Protein AF-A0A9P6IFT6-F1 (afdb_monomer)

Foldseek 3Di:
DDKDWDWDQDPVRDIDGPDIDDDPDPALVRLLVVLVVVCVVVVNDDDQEDEDAPDPSNVVSCCVSPVNHHYHYDPVNVVVVVVVVVVVVD

InterPro domains:
  IPR018289 MULE transposase domain [PF10551] (1-81)

Structure (mmCIF, N/CA/C/O backbone):
data_AF-A0A9P6IFT6-F1
#
_entry.id   AF-A0A9P6IFT6-F1
#
loop_
_atom_site.group_PDB
_atom_site.id
_atom_site.type_symbol
_atom_site.label_atom_id
_atom_site.label_alt_id
_atom_site.label_comp_id
_atom_site.label_asym_id
_atom_site.label_entity_id
_atom_site.label_seq_id
_atom_site.pdbx_PDB_ins_code
_atom_site.Cartn_x
_atom_site.Cartn_y
_atom_site.Cartn_z
_atom_site.occupancy
_atom_site.B_iso_or_equiv
_atom_site.auth_seq_id
_atom_site.auth_comp_id
_atom_site.auth_asym_id
_atom_site.auth_atom_id
_atom_site.pdbx_PDB_model_num
ATOM 1 N N . MET A 1 1 ? -2.106 -5.186 16.321 1.00 86.38 1 MET A N 1
ATOM 2 C CA . MET A 1 1 ? -1.626 -3.837 15.964 1.00 86.38 1 MET A CA 1
ATOM 3 C C . MET A 1 1 ? -0.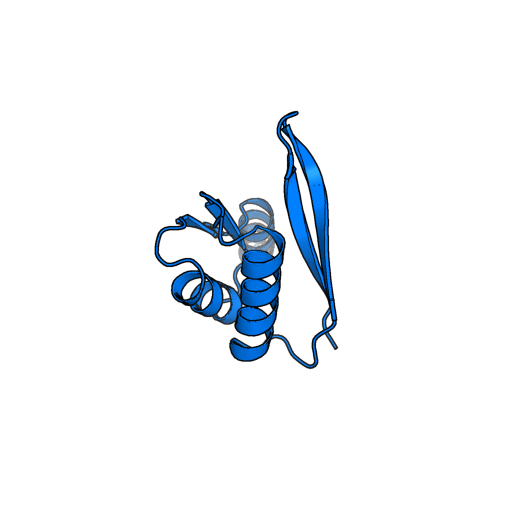691 -3.965 14.770 1.00 86.38 1 MET A C 1
ATOM 5 O O . MET A 1 1 ? 0.500 -4.181 14.970 1.00 86.38 1 MET A O 1
ATOM 9 N N . PRO A 1 2 ? -1.236 -3.964 13.547 1.00 93.00 2 PRO A N 1
ATOM 10 C CA . PRO A 1 2 ? -0.447 -3.972 12.316 1.00 93.00 2 PRO A CA 1
ATOM 11 C C . PRO A 1 2 ? 0.221 -2.612 12.049 1.00 93.00 2 PRO A C 1
ATOM 13 O O . PRO A 1 2 ? -0.268 -1.561 12.475 1.00 93.00 2 PRO A O 1
ATOM 16 N N . LEU A 1 3 ? 1.337 -2.651 11.319 1.00 94.62 3 LEU A N 1
ATOM 17 C CA . LEU A 1 3 ? 2.010 -1.480 10.762 1.00 94.62 3 LEU A CA 1
ATOM 18 C C . LEU A 1 3 ? 1.837 -1.498 9.245 1.00 94.62 3 LEU A C 1
AT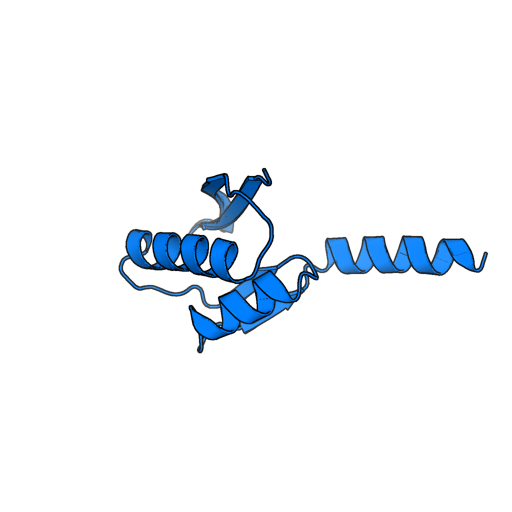OM 20 O O . LEU A 1 3 ? 2.351 -2.391 8.575 1.00 94.62 3 LEU A O 1
ATOM 24 N N . ASN A 1 4 ? 1.169 -0.485 8.703 1.00 93.94 4 ASN A N 1
ATOM 25 C CA . ASN A 1 4 ? 1.134 -0.247 7.270 1.00 93.94 4 ASN A CA 1
ATOM 26 C C . ASN A 1 4 ? 2.291 0.676 6.866 1.00 93.94 4 ASN A C 1
ATOM 28 O O . ASN A 1 4 ? 2.467 1.758 7.436 1.00 93.94 4 ASN A O 1
ATOM 32 N N . VAL A 1 5 ? 3.065 0.244 5.870 1.00 95.31 5 VAL A N 1
ATOM 33 C CA . VAL A 1 5 ? 4.146 1.029 5.269 1.00 95.31 5 VAL A CA 1
ATOM 34 C C . VAL A 1 5 ? 3.727 1.411 3.860 1.00 95.31 5 VAL A C 1
ATOM 36 O O . VAL A 1 5 ? 3.583 0.552 2.995 1.00 95.31 5 VAL A O 1
ATOM 39 N N . THR A 1 6 ? 3.560 2.707 3.613 1.00 95.00 6 THR A N 1
ATOM 40 C CA . THR A 1 6 ? 3.261 3.217 2.274 1.00 95.00 6 THR A CA 1
ATOM 41 C C . THR A 1 6 ? 4.542 3.711 1.617 1.00 95.00 6 THR A C 1
ATOM 43 O O . THR A 1 6 ? 5.182 4.654 2.095 1.00 95.00 6 THR A O 1
ATOM 46 N N . VAL A 1 7 ? 4.894 3.095 0.491 1.00 96.00 7 VAL A N 1
ATOM 47 C CA . VAL A 1 7 ? 6.035 3.479 -0.345 1.00 96.00 7 VAL A CA 1
ATOM 48 C C . VAL A 1 7 ? 5.519 4.085 -1.645 1.00 96.00 7 VAL A C 1
ATOM 50 O O . VAL A 1 7 ? 4.585 3.565 -2.250 1.00 96.00 7 VAL A O 1
ATOM 53 N N . VAL A 1 8 ? 6.133 5.182 -2.081 1.00 95.81 8 VAL A N 1
ATOM 54 C CA . VAL A 1 8 ? 5.842 5.847 -3.357 1.00 95.81 8 VAL A CA 1
ATOM 55 C C . VAL A 1 8 ? 7.093 5.904 -4.220 1.00 95.81 8 VAL A C 1
ATOM 57 O O . VAL A 1 8 ? 8.211 5.832 -3.709 1.00 95.81 8 VAL A O 1
ATOM 60 N N . ILE A 1 9 ? 6.897 6.071 -5.524 1.00 95.75 9 ILE A N 1
ATOM 61 C CA . ILE A 1 9 ? 7.970 6.375 -6.467 1.00 95.75 9 ILE A CA 1
ATOM 62 C C . ILE A 1 9 ? 8.014 7.891 -6.655 1.00 95.75 9 ILE A C 1
ATOM 64 O O . ILE A 1 9 ? 7.005 8.502 -7.010 1.00 95.75 9 ILE A O 1
ATOM 68 N N . ASP A 1 10 ? 9.160 8.501 -6.363 1.00 94.06 10 ASP A N 1
ATOM 69 C CA . ASP A 1 10 ? 9.359 9.937 -6.550 1.00 94.06 10 ASP A CA 1
ATOM 70 C C . ASP A 1 10 ? 9.641 10.297 -8.022 1.00 94.06 10 ASP A C 1
ATOM 72 O O . ASP A 1 10 ? 9.750 9.438 -8.897 1.00 94.06 10 ASP A O 1
ATOM 76 N N . ASN A 1 11 ? 9.781 11.594 -8.313 1.00 93.50 11 ASN A N 1
ATOM 77 C CA . ASN A 1 11 ? 10.032 12.080 -9.674 1.00 93.50 11 ASN A CA 1
ATOM 78 C C . ASN A 1 11 ? 11.387 11.627 -10.262 1.00 93.50 11 ASN A C 1
ATOM 80 O O . ASN A 1 11 ? 11.603 11.754 -11.462 1.00 93.50 11 ASN A O 1
ATOM 84 N N . SER A 1 12 ? 12.306 11.112 -9.438 1.00 97.06 12 SER A N 1
ATOM 85 C CA . SER A 1 12 ? 13.572 10.521 -9.893 1.00 97.06 12 SER A CA 1
ATOM 86 C C . SER A 1 12 ? 13.468 9.018 -10.170 1.00 97.06 12 SER A C 1
ATOM 88 O O . SER A 1 12 ? 14.449 8.398 -10.575 1.00 97.06 12 SER A O 1
ATOM 90 N N . GLY A 1 13 ? 12.292 8.422 -9.953 1.00 95.56 13 GLY A N 1
ATOM 91 C CA . GLY A 1 13 ? 12.084 6.981 -10.053 1.00 95.56 13 GLY A CA 1
ATOM 92 C C . GLY A 1 13 ? 12.523 6.211 -8.806 1.00 95.56 13 GLY A C 1
ATOM 93 O O . GLY A 1 13 ? 12.550 4.982 -8.835 1.00 95.56 13 GLY A O 1
ATOM 94 N N . ALA A 1 14 ? 12.865 6.893 -7.709 1.00 96.81 14 ALA A N 1
ATOM 95 C CA . ALA A 1 14 ? 13.325 6.244 -6.489 1.00 96.81 14 ALA A CA 1
ATOM 96 C C . ALA A 1 14 ? 12.164 5.934 -5.535 1.00 96.81 14 ALA A C 1
ATOM 98 O O . ALA A 1 14 ? 11.247 6.738 -5.352 1.00 96.81 14 ALA A O 1
ATOM 99 N N . SER A 1 15 ? 12.243 4.781 -4.870 1.00 96.50 15 SER A N 1
ATOM 100 C CA . SER A 1 15 ? 11.304 4.395 -3.816 1.00 96.50 15 SER A CA 1
ATOM 101 C C . SER A 1 15 ? 11.540 5.203 -2.541 1.00 96.50 15 SER A C 1
ATOM 103 O O . SER A 1 15 ? 12.659 5.252 -2.022 1.00 96.50 15 SER A O 1
ATOM 105 N N . ARG A 1 16 ? 10.479 5.804 -1.999 1.00 96.44 16 ARG A N 1
ATOM 106 C CA . ARG A 1 16 ? 10.494 6.591 -0.758 1.00 96.44 16 ARG A CA 1
ATOM 107 C C . ARG A 1 16 ? 9.350 6.165 0.151 1.00 96.44 16 ARG A C 1
ATOM 109 O O . ARG A 1 16 ? 8.228 5.987 -0.313 1.00 96.44 16 ARG A O 1
ATOM 116 N N . VAL A 1 17 ? 9.613 6.042 1.450 1.00 96.62 17 VAL A N 1
ATOM 117 C CA . VAL A 1 17 ? 8.543 5.867 2.443 1.00 96.62 17 VAL A CA 1
ATOM 118 C C . VAL A 1 17 ? 7.795 7.192 2.562 1.00 96.62 17 VAL A C 1
ATOM 120 O O . VAL A 1 17 ? 8.380 8.196 2.961 1.00 96.62 17 VAL A O 1
ATOM 123 N N . ALA A 1 18 ? 6.517 7.195 2.189 1.00 93.62 18 ALA A N 1
ATOM 124 C CA . ALA A 1 18 ? 5.664 8.382 2.236 1.00 93.62 18 ALA A CA 1
ATOM 125 C C . ALA A 1 18 ? 4.830 8.454 3.518 1.00 93.62 18 ALA A C 1
ATOM 127 O O . ALA A 1 18 ? 4.525 9.548 3.987 1.00 93.62 18 ALA A O 1
ATOM 128 N N . ALA A 1 19 ? 4.452 7.302 4.077 1.00 95.06 19 ALA A N 1
ATOM 129 C CA . ALA A 1 19 ? 3.674 7.234 5.305 1.00 95.06 19 ALA A CA 1
ATOM 130 C C . ALA A 1 19 ? 3.930 5.931 6.070 1.00 95.06 19 ALA A C 1
ATOM 132 O O . ALA A 1 19 ? 4.232 4.887 5.487 1.00 95.06 19 ALA A O 1
ATOM 133 N N . LEU A 1 20 ? 3.758 6.019 7.387 1.00 96.38 20 LEU A N 1
ATOM 134 C CA . LEU A 1 20 ? 3.712 4.897 8.315 1.00 96.38 20 LEU A CA 1
ATOM 135 C C . LEU A 1 20 ? 2.436 5.040 9.139 1.00 96.38 20 LEU A C 1
ATOM 137 O O . LEU A 1 20 ? 2.183 6.114 9.689 1.00 96.38 20 LEU A O 1
ATOM 141 N N . ALA A 1 21 ? 1.643 3.978 9.231 1.00 95.50 21 ALA A N 1
ATOM 142 C CA . ALA A 1 21 ? 0.407 3.991 9.999 1.00 95.50 21 ALA A CA 1
ATOM 143 C C . ALA A 1 21 ? 0.298 2.752 10.885 1.00 95.50 21 ALA A C 1
ATOM 145 O O . ALA A 1 21 ? 0.317 1.622 10.403 1.00 95.50 21 ALA A O 1
ATOM 146 N N . LEU A 1 22 ? 0.161 2.979 12.191 1.00 96.12 22 LEU A N 1
ATOM 147 C CA . LEU A 1 22 ? -0.174 1.943 13.161 1.00 96.12 22 LEU A CA 1
ATOM 148 C C . LEU A 1 22 ? -1.68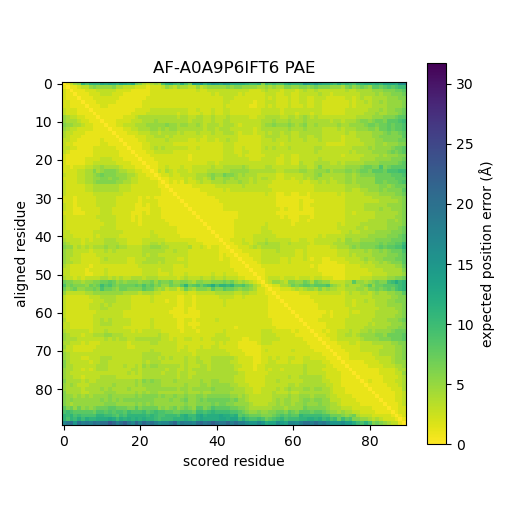5 1.939 13.362 1.00 96.12 22 LEU A C 1
ATOM 150 O O . LEU A 1 22 ? -2.252 2.937 13.812 1.00 96.12 22 LEU A O 1
ATOM 154 N N . THR A 1 23 ? -2.334 0.823 13.046 1.00 94.25 23 THR A N 1
ATOM 155 C CA . THR A 1 23 ? -3.783 0.665 13.222 1.00 94.25 23 THR A CA 1
ATOM 156 C C . THR A 1 23 ? -4.092 -0.409 14.255 1.00 94.25 23 THR A C 1
ATOM 158 O O . THR A 1 23 ? -3.220 -1.149 14.725 1.00 94.25 23 THR A O 1
ATOM 161 N N . ARG A 1 24 ? -5.356 -0.476 14.680 1.00 93.19 24 ARG A N 1
ATOM 162 C CA . ARG A 1 24 ? -5.791 -1.490 15.651 1.00 93.19 24 ARG A CA 1
ATOM 163 C C . ARG A 1 24 ? -5.883 -2.861 14.983 1.00 93.19 24 ARG A C 1
ATOM 165 O O . ARG A 1 24 ? -5.439 -3.849 15.572 1.00 93.19 24 ARG A O 1
ATOM 172 N N . SER A 1 25 ? -6.373 -2.886 13.745 1.00 92.25 25 SER A N 1
ATOM 173 C CA . SER A 1 25 ? -6.594 -4.079 12.928 1.00 92.25 25 SER A CA 1
ATOM 174 C C . SER A 1 25 ? -6.293 -3.836 11.445 1.00 92.25 25 SER A C 1
ATOM 176 O O . SER A 1 25 ? -5.987 -2.721 11.024 1.00 92.25 25 SER A O 1
ATOM 178 N N . GLU A 1 26 ? -6.354 -4.919 10.672 1.00 91.56 26 GLU A N 1
ATOM 179 C CA . GLU A 1 26 ? -6.253 -4.964 9.205 1.00 91.56 26 GLU A CA 1
ATOM 180 C C . GLU A 1 26 ? -7.660 -5.003 8.577 1.00 91.56 26 GLU A C 1
ATOM 182 O O . GLU A 1 26 ? -7.946 -5.763 7.656 1.00 91.56 26 GLU A O 1
ATOM 187 N N . ALA A 1 27 ? -8.599 -4.239 9.144 1.00 93.50 27 ALA A N 1
ATOM 188 C CA . ALA A 1 27 ? -9.965 -4.173 8.642 1.00 93.50 27 ALA A CA 1
ATOM 189 C C . ALA A 1 27 ? -10.104 -3.071 7.582 1.00 93.50 27 ALA A C 1
ATOM 191 O O . ALA A 1 27 ? -9.369 -2.085 7.585 1.00 93.50 27 ALA A 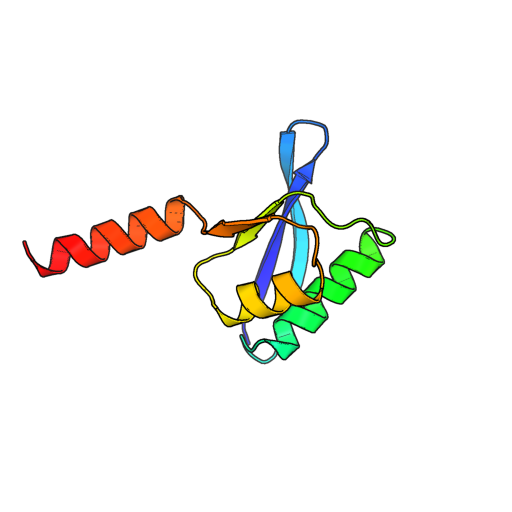O 1
ATOM 192 N N . ALA A 1 28 ? -11.117 -3.182 6.718 1.00 93.31 28 ALA A N 1
ATOM 193 C CA . ALA A 1 28 ? -11.347 -2.208 5.647 1.00 93.31 28 ALA A CA 1
ATOM 194 C C . ALA A 1 28 ? -11.460 -0.764 6.173 1.00 93.31 28 ALA A C 1
ATOM 196 O O . ALA A 1 28 ? -10.898 0.147 5.578 1.00 93.31 28 ALA A O 1
ATOM 197 N N . LEU A 1 29 ? -12.114 -0.558 7.323 1.00 95.19 29 LEU A N 1
ATOM 198 C CA . LEU A 1 29 ? -12.246 0.764 7.948 1.00 95.19 29 LEU A CA 1
ATOM 199 C C . LEU A 1 29 ? -10.899 1.364 8.384 1.00 95.19 29 LEU A C 1
ATOM 201 O O . LEU A 1 29 ? -10.713 2.576 8.274 1.00 95.19 29 LEU A O 1
ATOM 205 N N . ASP A 1 30 ? -9.966 0.535 8.859 1.00 95.12 30 ASP A N 1
ATOM 206 C CA . ASP A 1 30 ? -8.622 0.987 9.230 1.00 95.12 30 ASP A CA 1
ATOM 207 C C . ASP A 1 30 ? -7.856 1.449 7.982 1.00 95.12 30 ASP A C 1
ATOM 209 O O . ASP A 1 30 ? -7.236 2.514 7.981 1.00 95.12 30 ASP A O 1
ATOM 213 N N . TYR A 1 31 ? -7.956 0.690 6.889 1.00 95.56 31 TYR A N 1
ATOM 214 C CA . TYR A 1 31 ? -7.332 1.048 5.617 1.00 95.56 31 TYR A CA 1
ATOM 215 C C . TYR A 1 31 ? -7.957 2.286 4.980 1.00 95.56 31 TYR A C 1
ATOM 217 O O . TYR A 1 31 ? -7.225 3.179 4.564 1.00 95.56 31 TYR A O 1
ATOM 225 N N . GLU A 1 32 ? -9.286 2.408 4.966 1.00 96.62 32 GLU A N 1
ATOM 226 C CA . GLU A 1 32 ? -9.966 3.621 4.494 1.00 96.62 32 GLU A CA 1
ATOM 227 C C . GLU A 1 32 ? -9.458 4.864 5.229 1.00 96.62 32 GLU A C 1
ATOM 229 O O . GLU A 1 32 ? -9.220 5.905 4.614 1.00 96.62 32 GLU A O 1
ATOM 234 N N . TRP A 1 33 ? -9.254 4.763 6.546 1.00 96.69 33 TRP A N 1
ATOM 235 C CA . TRP A 1 33 ? -8.701 5.864 7.323 1.00 96.69 33 TRP A CA 1
ATOM 236 C C . TRP A 1 33 ? -7.280 6.228 6.870 1.00 96.69 33 TRP A C 1
ATOM 238 O O . TRP A 1 33 ? -7.021 7.411 6.635 1.00 96.69 33 TRP A O 1
ATOM 248 N N . ILE A 1 34 ? -6.391 5.243 6.684 1.00 95.94 34 ILE A N 1
ATOM 249 C CA . ILE A 1 34 ? -5.020 5.464 6.182 1.00 95.94 34 ILE A CA 1
ATOM 250 C C . ILE A 1 34 ? -5.054 6.170 4.822 1.00 95.94 34 ILE A C 1
ATOM 252 O O . ILE A 1 34 ? -4.389 7.190 4.626 1.00 95.94 34 ILE A O 1
ATOM 256 N N . LEU A 1 35 ? -5.858 5.660 3.889 1.00 96.12 35 LEU A N 1
ATOM 257 C CA . LEU A 1 35 ? -5.946 6.190 2.530 1.00 96.12 35 LEU A CA 1
ATOM 258 C C . LEU A 1 35 ? -6.492 7.624 2.500 1.00 96.12 35 LEU A C 1
ATOM 260 O O . LEU A 1 35 ? -5.977 8.458 1.750 1.00 96.12 35 LEU A O 1
ATOM 264 N N . LYS A 1 36 ? -7.444 7.966 3.377 1.00 96.75 36 LYS A N 1
ATOM 265 C CA . LYS A 1 36 ? -7.901 9.356 3.569 1.00 96.75 36 LYS A CA 1
ATOM 266 C C . LYS A 1 36 ? -6.794 10.277 4.066 1.00 96.75 36 LYS A C 1
ATOM 268 O O . LYS A 1 36 ? -6.705 11.422 3.611 1.00 96.75 36 LYS A O 1
ATOM 273 N N . GLN A 1 37 ? -5.937 9.801 4.974 1.00 96.25 37 GLN A N 1
ATOM 274 C CA . GLN A 1 37 ? -4.794 10.596 5.432 1.00 96.25 37 GLN A CA 1
ATOM 275 C C . GLN A 1 37 ? -3.806 10.840 4.287 1.00 96.25 37 GLN A C 1
ATOM 277 O O . GLN A 1 37 ? -3.350 11.969 4.105 1.00 96.25 37 GLN A O 1
ATOM 282 N N . ILE A 1 38 ? -3.549 9.828 3.453 1.00 95.12 38 ILE A N 1
ATOM 283 C CA . ILE A 1 38 ? -2.703 9.962 2.258 1.00 95.12 38 ILE A CA 1
ATOM 284 C C . ILE A 1 38 ? -3.319 10.947 1.253 1.00 95.12 38 ILE A C 1
ATOM 286 O O . ILE A 1 38 ? -2.610 11.813 0.737 1.00 95.12 38 ILE A O 1
ATOM 290 N N . MET A 1 39 ? -4.633 10.891 1.004 1.00 95.31 39 MET A N 1
ATOM 291 C CA . MET A 1 39 ? -5.331 11.875 0.160 1.00 95.31 39 MET A CA 1
ATOM 292 C C . MET A 1 39 ? -5.190 13.297 0.691 1.00 95.31 39 MET A C 1
ATOM 294 O O . MET A 1 39 ? -4.937 14.233 -0.067 1.00 95.31 39 MET A O 1
ATOM 298 N N . THR A 1 40 ? -5.325 13.466 2.001 1.00 95.75 40 THR A N 1
ATOM 299 C CA . THR A 1 40 ? -5.196 14.777 2.641 1.00 95.75 40 THR A CA 1
ATOM 300 C C . THR A 1 40 ? -3.766 15.304 2.503 1.00 95.75 40 THR A C 1
ATOM 302 O O . THR A 1 40 ? -3.563 16.428 2.039 1.00 95.75 40 THR A O 1
ATOM 305 N N . ALA A 1 41 ? -2.763 14.474 2.803 1.00 93.88 41 ALA A N 1
ATOM 306 C CA . ALA A 1 41 ? -1.347 14.829 2.693 1.00 93.88 41 ALA A CA 1
ATOM 307 C C . ALA A 1 41 ? -0.919 15.145 1.247 1.00 93.88 41 ALA A C 1
ATOM 309 O O . ALA A 1 41 ? -0.107 16.039 1.010 1.00 93.88 41 ALA A O 1
ATOM 310 N N . SER A 1 42 ? -1.511 14.462 0.265 1.00 92.81 42 SER A N 1
ATOM 311 C CA . SER A 1 42 ? -1.269 14.676 -1.169 1.00 92.81 42 SER A CA 1
ATOM 312 C C . SER A 1 42 ? -2.081 15.828 -1.775 1.00 92.81 42 SER A C 1
ATOM 314 O O . SER A 1 42 ? -2.050 16.031 -2.992 1.00 92.81 42 SER A O 1
ATOM 316 N N . ARG A 1 43 ? -2.792 16.617 -0.953 1.00 95.00 43 ARG A N 1
ATOM 317 C CA . ARG A 1 43 ? -3.663 17.725 -1.393 1.00 95.00 43 ARG A CA 1
ATOM 318 C C . ARG A 1 43 ? -4.726 17.267 -2.399 1.00 95.00 43 ARG A C 1
ATOM 320 O O . ARG A 1 43 ? -4.981 17.935 -3.399 1.00 95.00 43 ARG A O 1
ATOM 327 N N . GLY A 1 44 ? -5.311 16.099 -2.149 1.00 94.31 44 GLY A N 1
ATOM 328 C CA . GLY A 1 44 ? -6.361 15.505 -2.973 1.00 94.31 44 GLY A CA 1
ATOM 329 C C . GLY A 1 44 ? -5.867 14.848 -4.263 1.00 94.31 44 GLY A C 1
ATOM 330 O O . GLY A 1 44 ? -6.684 14.512 -5.120 1.00 94.31 44 GLY A O 1
ATOM 331 N N . ARG A 1 45 ? -4.552 14.667 -4.441 1.00 93.3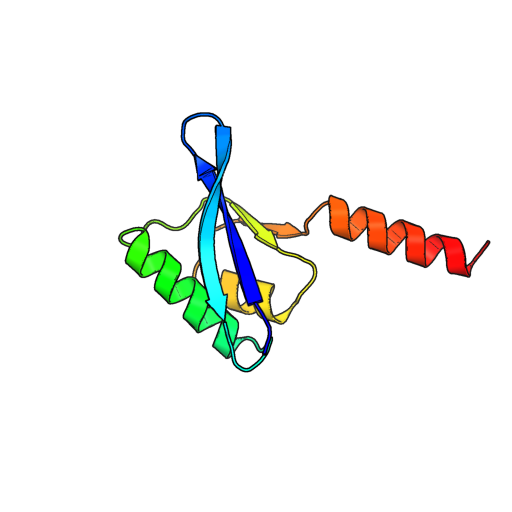1 45 ARG 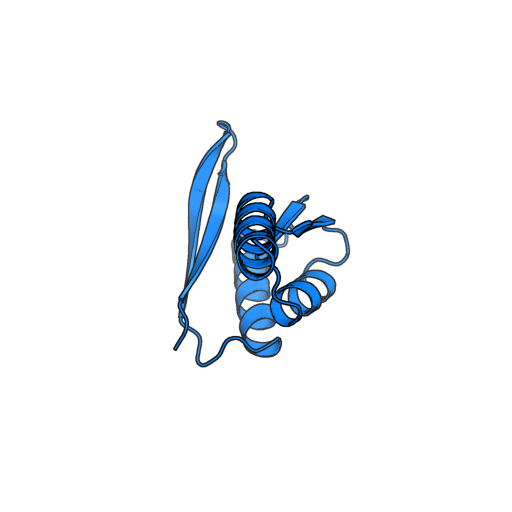A N 1
ATOM 332 C CA . ARG A 1 45 ? -4.001 13.984 -5.618 1.00 93.31 45 ARG A CA 1
ATOM 333 C C . ARG A 1 45 ? -3.904 12.485 -5.373 1.00 93.31 45 ARG A C 1
ATOM 335 O O . ARG A 1 45 ? -2.975 12.013 -4.727 1.00 93.31 45 ARG A O 1
ATOM 342 N N . ALA A 1 46 ? -4.839 11.745 -5.957 1.00 94.19 46 ALA A N 1
ATOM 343 C CA . ALA A 1 46 ? -4.780 10.292 -5.970 1.00 94.19 46 ALA A CA 1
ATOM 344 C C . ALA A 1 46 ? -3.635 9.792 -6.877 1.00 94.19 46 ALA A C 1
ATOM 346 O O . ALA A 1 46 ? -3.394 10.380 -7.940 1.00 94.19 46 ALA A O 1
ATOM 347 N N . PRO A 1 47 ? -2.942 8.707 -6.495 1.00 94.38 47 PRO A N 1
ATOM 348 C CA . PRO A 1 47 ? -1.962 8.059 -7.360 1.00 94.38 47 PRO A CA 1
ATOM 349 C C . PRO A 1 47 ? -2.640 7.444 -8.590 1.00 94.38 47 PRO A C 1
ATOM 351 O O . PRO A 1 47 ? -3.820 7.104 -8.565 1.00 94.38 47 PRO A O 1
ATOM 354 N N . SER A 1 48 ? -1.899 7.255 -9.679 1.00 95.06 48 SER A N 1
ATOM 355 C CA . SER A 1 48 ? -2.436 6.587 -10.876 1.00 95.06 48 SER A CA 1
ATOM 356 C C . SER A 1 48 ? -2.567 5.076 -10.683 1.00 95.06 48 SER A C 1
ATOM 358 O O . SER A 1 48 ? -3.516 4.468 -11.174 1.00 95.06 48 SER A O 1
ATOM 360 N N . ILE A 1 49 ? -1.628 4.488 -9.939 1.00 95.69 49 ILE A N 1
ATOM 361 C CA . ILE A 1 49 ? -1.564 3.059 -9.643 1.00 95.69 49 ILE A CA 1
ATOM 362 C C . ILE A 1 49 ? -1.296 2.888 -8.149 1.00 95.69 49 ILE A C 1
ATOM 364 O O . ILE A 1 49 ? -0.430 3.565 -7.594 1.00 95.69 49 ILE A O 1
ATOM 368 N N . VAL A 1 50 ? -2.013 1.965 -7.516 1.00 95.25 50 VAL A N 1
ATOM 369 C CA . VAL A 1 50 ? -1.707 1.461 -6.174 1.00 95.25 50 VAL A CA 1
ATOM 370 C C . VAL A 1 50 ? -1.401 -0.022 -6.296 1.00 95.25 50 VAL A C 1
ATOM 372 O O . VAL A 1 50 ? -2.180 -0.787 -6.867 1.00 95.25 50 VAL A O 1
ATOM 375 N N . VAL A 1 51 ? -0.248 -0.413 -5.762 1.00 95.31 51 VAL A N 1
ATOM 376 C CA . VAL A 1 51 ? 0.155 -1.812 -5.644 1.00 95.31 51 VAL A CA 1
ATOM 377 C C . VAL A 1 51 ? -0.151 -2.249 -4.220 1.00 95.31 51 VAL A C 1
ATOM 379 O O . VAL A 1 51 ? 0.359 -1.648 -3.276 1.00 95.31 51 VAL A O 1
ATOM 382 N N . VAL A 1 52 ? -0.991 -3.266 -4.071 1.00 93.19 52 VAL A N 1
ATOM 383 C CA . VAL A 1 52 ? -1.364 -3.831 -2.771 1.00 93.19 52 VAL A CA 1
ATOM 384 C C . VAL A 1 52 ? -0.888 -5.272 -2.675 1.00 93.19 52 VAL A C 1
ATOM 386 O O . VAL A 1 52 ? -0.724 -5.964 -3.684 1.00 93.19 52 VAL A O 1
ATOM 389 N N . ASP A 1 53 ? -0.690 -5.738 -1.452 1.00 87.25 53 ASP A N 1
ATOM 390 C CA . ASP A 1 53 ? -0.642 -7.174 -1.190 1.00 87.25 53 ASP A CA 1
ATOM 391 C C . ASP A 1 53 ? -2.071 -7.724 -1.309 1.00 87.25 53 ASP A C 1
ATOM 393 O O . ASP A 1 53 ? -3.007 -6.932 -1.271 1.00 87.25 53 ASP A O 1
ATOM 397 N N . GLU A 1 54 ? -2.262 -9.031 -1.533 1.00 83.25 54 GLU A N 1
ATOM 398 C CA . GLU A 1 54 ? -3.563 -9.662 -1.871 1.00 83.25 54 GLU A CA 1
ATOM 399 C C . GLU A 1 54 ? -4.613 -9.630 -0.728 1.00 83.25 54 GLU A C 1
ATOM 401 O O . GLU A 1 54 ? -5.244 -10.632 -0.389 1.00 83.25 54 GLU A O 1
ATOM 406 N N . ASP A 1 55 ? -4.808 -8.469 -0.119 1.00 88.31 55 ASP A N 1
ATOM 407 C CA . ASP A 1 55 ? -5.735 -8.160 0.948 1.00 88.31 55 ASP A CA 1
ATOM 408 C C . ASP A 1 55 ? -6.990 -7.505 0.357 1.00 88.31 55 ASP A C 1
ATOM 410 O O . ASP A 1 55 ? -7.001 -6.349 -0.081 1.00 88.31 55 ASP A O 1
ATOM 414 N N . LYS A 1 56 ? -8.090 -8.260 0.389 1.00 91.38 56 LYS A N 1
ATOM 415 C CA . LYS A 1 56 ? -9.400 -7.814 -0.099 1.00 91.38 56 LYS A CA 1
ATOM 416 C C . LYS A 1 56 ? -9.922 -6.583 0.643 1.00 91.38 56 LYS A C 1
ATOM 418 O O . LYS A 1 56 ? -10.662 -5.797 0.052 1.00 91.38 56 LYS A O 1
ATOM 423 N N . ALA A 1 57 ? -9.579 -6.412 1.920 1.00 93.88 57 ALA A N 1
ATOM 424 C CA . ALA A 1 57 ? -9.994 -5.248 2.691 1.00 93.88 57 ALA A CA 1
ATOM 425 C C . ALA A 1 57 ? -9.253 -3.990 2.219 1.00 93.88 57 ALA A C 1
ATOM 427 O O . ALA A 1 57 ? -9.886 -2.944 2.053 1.00 93.88 57 ALA A O 1
ATOM 428 N N . MET A 1 58 ? -7.951 -4.094 1.933 1.00 94.50 58 MET A N 1
ATOM 429 C CA . MET A 1 58 ? -7.171 -2.998 1.348 1.00 94.50 58 MET A CA 1
ATOM 430 C C . MET A 1 58 ? -7.638 -2.673 -0.075 1.00 94.50 58 MET A C 1
ATOM 432 O O . MET A 1 58 ? -7.761 -1.499 -0.432 1.00 94.50 58 MET A O 1
ATOM 436 N N . GLU A 1 59 ? -7.942 -3.690 -0.885 1.00 93.50 59 GLU A N 1
ATOM 437 C CA . GLU A 1 59 ? -8.481 -3.498 -2.234 1.00 93.50 59 GLU A CA 1
ATOM 438 C C . GLU A 1 59 ? -9.820 -2.744 -2.193 1.00 93.50 59 GLU A C 1
ATOM 440 O O . GLU A 1 59 ? -9.993 -1.744 -2.895 1.00 93.50 59 GLU A O 1
ATOM 445 N 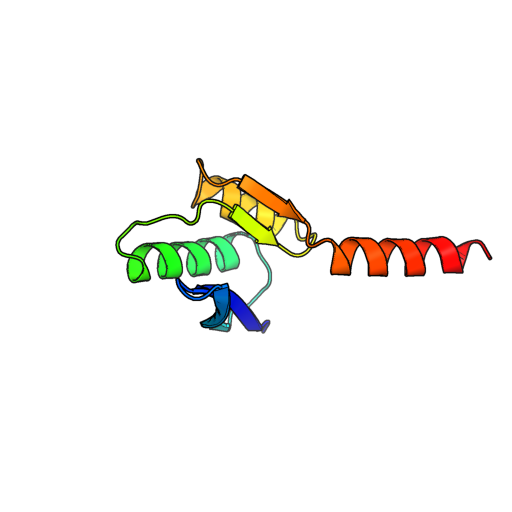N . ALA A 1 60 ? -10.754 -3.175 -1.340 1.00 94.38 60 ALA A N 1
ATOM 446 C CA . ALA A 1 60 ? -12.054 -2.526 -1.184 1.00 94.38 60 ALA A CA 1
ATOM 447 C C . ALA A 1 60 ? -11.920 -1.071 -0.704 1.00 94.38 60 ALA A C 1
ATOM 449 O O . ALA A 1 60 ? -12.538 -0.174 -1.284 1.00 94.38 60 ALA A O 1
ATOM 450 N N . ALA A 1 61 ? -11.072 -0.824 0.299 1.00 95.94 61 ALA A N 1
ATOM 451 C CA . ALA A 1 61 ? -10.784 0.520 0.792 1.00 95.94 61 ALA A CA 1
ATOM 452 C C . ALA A 1 61 ? -10.172 1.405 -0.307 1.00 95.94 61 ALA A C 1
ATOM 454 O O . ALA A 1 61 ? -10.593 2.544 -0.502 1.00 95.94 61 ALA A O 1
ATOM 455 N N . SER A 1 62 ? -9.235 0.862 -1.088 1.00 95.25 62 SER A N 1
ATOM 456 C CA . SER A 1 62 ? -8.593 1.573 -2.197 1.00 95.25 62 SER A CA 1
ATOM 457 C C . SER A 1 62 ? -9.577 1.932 -3.304 1.00 95.25 62 SER A C 1
ATOM 459 O O . SER A 1 62 ? -9.551 3.059 -3.792 1.00 95.25 62 SER A O 1
ATOM 461 N N . ARG A 1 63 ? -10.492 1.027 -3.676 1.00 94.81 63 ARG A N 1
ATOM 462 C CA . ARG A 1 63 ? -11.535 1.312 -4.683 1.00 94.81 63 ARG A CA 1
ATOM 463 C C . ARG A 1 63 ? -12.487 2.413 -4.227 1.00 94.81 63 ARG A C 1
ATOM 465 O O . ARG A 1 63 ? -12.976 3.175 -5.057 1.00 94.81 63 ARG A O 1
ATOM 472 N N . LYS A 1 64 ? -12.748 2.491 -2.922 1.00 96.00 64 LYS A N 1
ATOM 473 C CA . LYS A 1 64 ? -13.612 3.510 -2.326 1.00 96.00 64 LYS A CA 1
ATOM 474 C C . LYS A 1 64 ? -12.940 4.882 -2.273 1.00 96.00 64 LYS A C 1
ATOM 476 O O . LYS A 1 64 ? -13.541 5.860 -2.707 1.00 96.00 64 LYS A O 1
ATOM 481 N N . GLU A 1 65 ? -11.713 4.957 -1.761 1.00 95.75 65 GLU A N 1
ATOM 482 C CA . GLU A 1 65 ? -11.011 6.233 -1.555 1.00 95.75 65 GLU A CA 1
ATOM 483 C C . GLU A 1 65 ? -10.330 6.753 -2.833 1.00 95.75 65 GLU A C 1
ATOM 485 O O . GLU A 1 65 ? -10.174 7.962 -3.014 1.00 95.75 65 GLU A O 1
ATOM 490 N N . PHE A 1 66 ? -9.982 5.858 -3.761 1.00 95.62 66 PHE A N 1
ATOM 491 C CA . PHE A 1 66 ? -9.338 6.180 -5.033 1.00 95.62 66 PHE A CA 1
ATOM 492 C C . PHE A 1 66 ? -10.095 5.589 -6.243 1.00 95.62 66 PHE A C 1
ATOM 494 O O . PHE A 1 66 ? -9.568 4.748 -6.973 1.00 95.62 66 PHE A O 1
ATOM 501 N N . PRO A 1 67 ? -11.325 6.043 -6.542 1.00 94.75 67 PRO A N 1
ATOM 502 C CA . PRO A 1 67 ? -12.198 5.389 -7.526 1.00 94.75 67 PRO A CA 1
ATOM 503 C C . PRO A 1 67 ? -11.674 5.393 -8.972 1.00 94.75 67 PRO A C 1
ATOM 505 O O . PRO A 1 67 ? -12.147 4.620 -9.800 1.00 94.75 67 PRO A O 1
ATOM 508 N N . ARG A 1 68 ? -10.713 6.267 -9.302 1.00 96.00 68 ARG A N 1
ATOM 509 C CA . ARG A 1 68 ? -10.088 6.362 -10.639 1.00 96.00 68 AR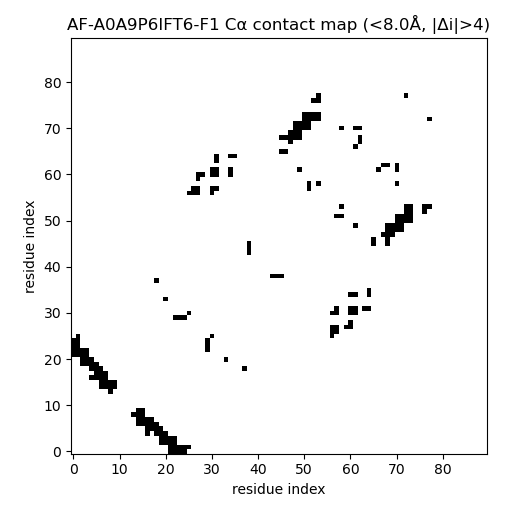G A CA 1
ATOM 510 C C . ARG A 1 68 ? -8.698 5.731 -10.714 1.00 96.00 68 ARG A C 1
ATOM 512 O O . ARG A 1 68 ? -8.080 5.751 -11.774 1.00 96.00 68 ARG A O 1
ATOM 519 N N . THR A 1 69 ? -8.191 5.226 -9.600 1.00 96.50 69 THR A N 1
ATOM 520 C CA . THR A 1 69 ? -6.850 4.659 -9.501 1.00 96.50 69 THR A CA 1
ATOM 521 C C . THR A 1 69 ? -6.886 3.189 -9.875 1.00 96.50 69 THR A C 1
ATOM 523 O O . THR A 1 69 ? -7.772 2.445 -9.453 1.00 96.50 69 THR A O 1
ATOM 526 N N . GLN A 1 70 ? -5.907 2.750 -10.659 1.00 96.38 70 GLN A N 1
ATOM 527 C CA . GLN A 1 70 ? -5.756 1.336 -10.956 1.00 9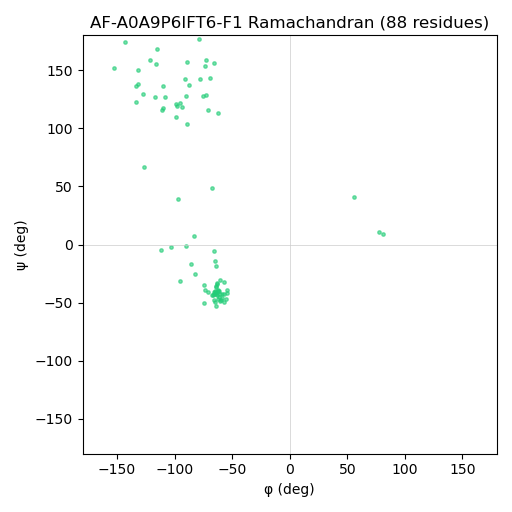6.38 70 GLN A CA 1
ATOM 528 C C . GLN A 1 70 ? -5.164 0.623 -9.739 1.00 96.38 70 GLN A C 1
ATOM 530 O O . GLN A 1 70 ? -4.123 1.022 -9.221 1.00 96.38 70 GLN A O 1
ATOM 535 N N . ILE A 1 71 ? -5.816 -0.446 -9.295 1.00 94.81 71 ILE A N 1
ATOM 536 C CA . ILE A 1 71 ? -5.349 -1.259 -8.171 1.00 94.81 71 ILE A CA 1
ATOM 537 C C . ILE A 1 71 ? -4.852 -2.583 -8.729 1.00 94.81 71 ILE A C 1
ATOM 539 O O . ILE A 1 71 ? -5.564 -3.239 -9.494 1.00 94.81 71 ILE A O 1
ATOM 543 N N . VAL A 1 72 ? -3.621 -2.944 -8.379 1.00 94.94 72 VAL A N 1
ATOM 544 C CA . VAL A 1 72 ? -2.963 -4.168 -8.847 1.00 94.94 72 VAL A CA 1
ATOM 545 C C . VAL A 1 72 ? -2.333 -4.921 -7.685 1.00 94.94 72 VAL A C 1
ATOM 547 O O . VAL A 1 72 ? -1.879 -4.319 -6.711 1.00 94.94 72 VAL A O 1
ATOM 550 N N . ASN A 1 73 ? -2.258 -6.242 -7.817 1.00 93.44 73 ASN A N 1
ATOM 551 C CA . ASN A 1 73 ? -1.590 -7.084 -6.833 1.00 93.44 73 ASN A CA 1
ATOM 552 C C . ASN A 1 73 ? -0.071 -7.014 -7.010 1.00 93.44 73 ASN A C 1
ATOM 554 O O . ASN A 1 73 ? 0.450 -6.987 -8.131 1.00 93.44 73 ASN A O 1
ATOM 558 N N . CYS A 1 74 ? 0.650 -7.033 -5.895 1.00 93.81 74 CYS A N 1
ATOM 559 C CA . CYS A 1 74 ? 2.101 -7.102 -5.874 1.00 93.81 74 CYS A CA 1
ATOM 560 C C . CYS A 1 74 ? 2.593 -8.407 -6.519 1.00 93.81 74 CYS A C 1
ATOM 562 O O . CYS A 1 74 ? 2.421 -9.498 -5.970 1.00 93.81 74 CYS A O 1
ATOM 564 N N . VAL A 1 75 ? 3.269 -8.294 -7.668 1.00 94.19 75 VAL A N 1
ATOM 565 C CA . VAL A 1 75 ? 3.795 -9.448 -8.422 1.00 94.19 75 VAL A CA 1
ATOM 566 C C . VAL A 1 75 ? 4.746 -10.312 -7.591 1.00 94.19 75 VAL A C 1
ATOM 568 O O . VAL A 1 75 ? 4.783 -11.531 -7.748 1.00 94.19 75 VAL A O 1
ATOM 571 N N . TRP A 1 76 ? 5.492 -9.696 -6.669 1.00 93.88 76 TRP A N 1
ATOM 572 C CA . TRP A 1 76 ? 6.394 -10.426 -5.788 1.00 93.88 76 TRP A CA 1
ATOM 573 C C . TRP A 1 76 ? 5.616 -11.351 -4.851 1.00 93.88 76 TRP A C 1
ATOM 575 O O . TRP A 1 76 ? 5.914 -12.544 -4.796 1.00 93.88 76 TRP A O 1
ATOM 585 N N . HIS A 1 77 ? 4.582 -10.836 -4.178 1.00 91.38 77 HIS A N 1
ATOM 586 C CA . HIS A 1 77 ? 3.741 -11.632 -3.284 1.00 91.38 77 HIS A CA 1
ATOM 587 C C . HIS A 1 77 ? 2.962 -12.716 -4.031 1.00 91.38 77 HIS A C 1
ATOM 589 O O . HIS A 1 77 ? 2.942 -13.857 -3.569 1.00 91.38 77 HIS A O 1
ATOM 595 N N . VAL A 1 78 ? 2.432 -12.414 -5.221 1.00 93.25 78 VAL A N 1
ATOM 596 C CA . VAL A 1 78 ? 1.826 -13.422 -6.110 1.00 93.25 78 VAL A CA 1
ATOM 597 C C . VAL A 1 78 ? 2.823 -14.548 -6.400 1.00 93.25 78 VAL A C 1
ATOM 599 O O . VAL A 1 78 ? 2.501 -15.726 -6.252 1.00 93.25 78 VAL A O 1
ATOM 602 N N . GLY A 1 79 ? 4.068 -14.204 -6.742 1.00 94.38 79 GLY A N 1
ATOM 603 C CA . GLY A 1 79 ? 5.128 -15.182 -6.980 1.00 94.38 79 GLY A CA 1
ATOM 604 C C . GLY A 1 79 ? 5.462 -16.033 -5.749 1.00 94.38 79 GLY A C 1
ATOM 605 O O . GLY A 1 79 ? 5.665 -17.242 -5.874 1.00 94.38 79 GLY A O 1
ATOM 606 N N . GLN A 1 80 ? 5.491 -15.441 -4.551 1.00 93.94 80 GLN A N 1
ATOM 607 C CA . GLN A 1 80 ? 5.687 -16.190 -3.302 1.00 93.94 80 GLN A CA 1
ATOM 608 C C . GLN A 1 80 ? 4.516 -17.138 -3.019 1.00 93.94 80 GLN A C 1
ATOM 610 O O . GLN A 1 80 ? 4.735 -18.289 -2.637 1.00 93.94 80 GLN A O 1
ATOM 615 N N . ASN A 1 81 ? 3.282 -16.682 -3.237 1.00 91.56 81 ASN A N 1
ATOM 616 C CA . ASN A 1 81 ? 2.080 -17.493 -3.060 1.00 91.56 81 ASN A CA 1
ATOM 617 C C . ASN A 1 81 ? 2.055 -18.668 -4.041 1.00 91.56 81 ASN A C 1
ATOM 619 O O . ASN A 1 81 ? 1.801 -19.799 -3.627 1.00 91.56 81 ASN A O 1
ATOM 623 N N . PHE A 1 82 ? 2.426 -18.434 -5.300 1.00 93.75 82 PHE A N 1
ATOM 624 C CA . PHE A 1 82 ? 2.559 -19.490 -6.299 1.00 93.75 82 PHE A CA 1
ATOM 625 C C . PHE A 1 82 ? 3.598 -20.544 -5.895 1.00 93.75 82 PHE A C 1
ATOM 627 O O . PHE A 1 82 ? 3.301 -21.736 -5.920 1.00 93.75 82 PHE A O 1
ATOM 634 N N . LYS A 1 83 ? 4.793 -20.127 -5.453 1.00 94.69 83 LYS A N 1
ATOM 635 C CA . LYS A 1 83 ? 5.835 -21.058 -4.979 1.00 94.69 83 LYS A CA 1
ATOM 636 C C . LYS A 1 83 ? 5.352 -21.913 -3.808 1.00 94.69 83 LYS A C 1
ATOM 638 O O . LYS A 1 83 ? 5.539 -23.126 -3.823 1.00 94.69 83 LYS A O 1
ATOM 643 N N . LYS A 1 84 ? 4.703 -21.296 -2.814 1.00 93.69 84 LYS A N 1
ATOM 644 C CA . LYS A 1 84 ? 4.127 -22.005 -1.659 1.00 93.69 84 LYS A CA 1
ATOM 645 C C . LYS A 1 84 ? 3.044 -22.992 -2.076 1.00 93.69 84 LYS A C 1
ATOM 647 O O . LYS A 1 84 ? 2.961 -24.068 -1.499 1.00 93.69 84 LYS A O 1
ATOM 652 N N . PHE A 1 85 ? 2.205 -22.613 -3.038 1.00 94.50 85 PHE A N 1
ATOM 653 C CA . PHE A 1 85 ? 1.173 -23.488 -3.575 1.00 94.50 85 PHE A CA 1
ATOM 654 C C . PHE A 1 85 ? 1.800 -24.691 -4.278 1.00 94.50 85 PHE A C 1
ATOM 656 O O . PHE A 1 85 ? 1.489 -25.817 -3.913 1.00 94.50 85 PHE A O 1
ATOM 663 N N . ALA A 1 86 ? 2.726 -24.464 -5.213 1.00 94.88 86 ALA A N 1
ATOM 664 C CA . ALA A 1 86 ? 3.393 -25.529 -5.958 1.00 94.88 86 ALA A CA 1
ATOM 665 C C . ALA A 1 86 ? 4.106 -26.530 -5.032 1.00 94.88 86 ALA A C 1
ATOM 667 O O . ALA A 1 86 ? 3.942 -27.732 -5.203 1.00 94.88 86 ALA A O 1
ATOM 668 N N . ALA A 1 87 ? 4.802 -26.049 -3.997 1.00 94.25 87 ALA A N 1
ATOM 669 C CA . ALA A 1 87 ? 5.502 -26.887 -3.016 1.00 94.25 87 ALA A CA 1
ATOM 670 C C . ALA A 1 87 ? 4.590 -27.771 -2.138 1.00 94.25 87 ALA A C 1
ATOM 672 O O . ALA A 1 87 ? 5.084 -28.540 -1.327 1.00 94.25 87 ALA A O 1
ATOM 673 N N . ARG A 1 88 ? 3.259 -27.645 -2.230 1.00 92.12 88 ARG A N 1
ATOM 674 C CA . ARG A 1 88 ? 2.323 -28.573 -1.566 1.00 92.12 88 ARG A CA 1
ATOM 675 C C . ARG A 1 88 ? 2.030 -29.817 -2.403 1.00 92.12 88 ARG A C 1
ATOM 677 O O . ARG A 1 88 ? 1.473 -30.771 -1.871 1.00 92.12 88 ARG A O 1
ATOM 684 N N . TYR A 1 89 ? 2.335 -29.770 -3.697 1.00 88.88 89 TYR A N 1
ATOM 685 C CA . TYR A 1 89 ? 2.008 -30.819 -4.665 1.00 88.88 89 TYR A CA 1
ATOM 686 C C . TYR A 1 89 ? 3.245 -31.558 -5.194 1.00 88.88 89 TYR A C 1
ATOM 688 O O . TYR A 1 89 ? 3.086 -32.526 -5.935 1.00 88.88 89 TYR A O 1
ATOM 696 N N . PHE A 1 90 ? 4.444 -31.117 -4.812 1.00 74.69 90 PHE A N 1
ATOM 697 C CA . PHE A 1 90 ? 5.738 -31.730 -5.110 1.00 74.69 90 PHE A CA 1
ATOM 698 C C . PHE A 1 90 ? 6.547 -31.826 -3.820 1.00 74.69 90 PHE A C 1
ATOM 700 O O . PHE A 1 90 ? 7.333 -32.789 -3.699 1.00 74.69 90 PHE A O 1
#

pLDDT: mean 94.05, std 3.07, range [74.69, 97.06]

Solvent-accessible surface area (backbone atoms only — not comparable to full-atom values): 5357 Å² total; per-residue (Å²): 106,48,75,49,76,42,71,42,71,48,99,86,70,45,82,40,83,76,48,77,46,80,38,78,52,91,43,34,70,49,41,36,52,53,52,50,52,50,30,58,77,48,73,68,54,73,61,70,64,46,77,37,70,96,44,68,36,55,52,53,22,42,51,68,78,33,73,86,35,46,77,45,69,37,64,66,58,52,51,52,52,49,52,59,53,54,63,73,81,108

Secondary structure (DSSP, 8-state):
--EEEEEEE-TTS-EEEEEEEE-S-SSHHHHHHHHHHHHHHTTT---SEEEE-S-HHHHHHHHHH-TTSEEEE-HHHHHHHHHHHHTTT-

Mean predicted aligned error: 3.42 Å

Organism: NCBI:txid1440133

Radius of gyration: 14.56 Å; Cα contacts (8 Å, |Δi|>4): 110; chains: 1; bounding box: 27×50×27 Å

Nearest PDB structures (foldseek):
  8ij8-assembly2_H  TM=4.286E-01  e=1.571E+00  Burkholderia gladioli BSR3
  5t2v-assembly1_A  TM=5.041E-01  e=4.271E+00  Mycolicibacterium smegmatis MC2 155

Sequence (90 aa):
MPLNVTVVIDNSGASRVAALALTRSEAALDYEWILKQIMTASRGRAPSIVVVDEDKAMEAASRKEFPRTQIVNCVWHVGQNFKKFAARYF